Protein AF-A0A0X3BII7-F1 (afdb_monomer_lite)

InterPro domains:
  IPR012032 MJ0065 [PF09890] (14-103)

pLDDT: mean 83.47, std 16.11, range [38.41, 97.38]

Secondary structure (DSSP, 8-state):
-----PPPPP-----SSEEEEEE-S-GGGHHHHHT-TTEEEEEEESHHHHHHHHHHHHHHT--EEEEE-S-----S-----TT-EEEEESSS-HHHHHHHHHHHS-SEES-HHHHHHHHHHHTTTTEEEEEE-S--

Sequence (136 aa):
MIRSAPPRPGKVRVSRAGRVAVIDHCGHTLYQEIEDEEVCGVLAIGDDTTAVCGHICSHAGIPVFGVVDGDGDGIVEPGFAPGSVVVEVTYGRDDDLGREVAATRDLEASYWDEWVEETLRSLEGRVRVVVDRREG

Foldseek 3Di:
DDDDDQADAAPAPQDQFAFEAEAEPPCPCVVVQLPDSRHQAYEFFEPVRQQVSQRVVRNNLHAYEYEAQPPDPPPHHGHGHALHWYKHFPDDGSNVLSVVLVVPADRGGRGSNVSVVVSCVVCPPGIDIPDHRHDD

Radius of gyration: 13.78 Å; chains: 1; bounding box: 34×44×32 Å

Organism: NCBI:txid83986

Structure (mmCIF, N/CA/C/O backbone):
data_AF-A0A0X3BII7-F1
#
_entry.id   AF-A0A0X3BII7-F1
#
loop_
_atom_site.group_PDB
_atom_site.id
_atom_site.type_symbol
_atom_site.label_atom_id
_atom_site.label_alt_id
_atom_site.label_comp_id
_atom_site.label_asym_id
_atom_site.label_entity_id
_atom_site.label_seq_id
_atom_site.pdbx_PDB_ins_code
_atom_site.Cartn_x
_atom_site.Cartn_y
_atom_site.Cartn_z
_atom_site.occupancy
_atom_site.B_iso_or_equiv
_atom_site.auth_seq_id
_atom_site.auth_comp_id
_atom_site.auth_asym_id
_atom_site.auth_atom_id
_atom_site.pdbx_PDB_model_num
ATOM 1 N N . MET A 1 1 ? 14.358 -29.871 -6.835 1.00 40.56 1 MET A N 1
ATOM 2 C CA . MET A 1 1 ? 15.003 -28.820 -6.022 1.00 40.56 1 MET A CA 1
ATOM 3 C C . MET A 1 1 ? 14.605 -27.486 -6.625 1.00 40.56 1 MET A C 1
ATOM 5 O O . MET A 1 1 ? 15.121 -27.130 -7.677 1.00 40.56 1 MET A O 1
ATOM 9 N N . ILE A 1 2 ? 13.603 -26.826 -6.047 1.00 38.41 2 ILE A N 1
ATOM 10 C CA . ILE A 1 2 ? 13.169 -25.490 -6.475 1.00 38.41 2 ILE A CA 1
ATOM 11 C C . ILE A 1 2 ? 14.184 -24.512 -5.880 1.00 38.41 2 ILE A C 1
ATOM 13 O O . ILE A 1 2 ? 14.487 -24.591 -4.691 1.00 38.41 2 ILE A O 1
ATOM 17 N N . ARG A 1 3 ? 14.795 -23.668 -6.713 1.00 38.88 3 ARG A N 1
ATOM 18 C CA . ARG A 1 3 ? 15.723 -22.635 -6.243 1.00 38.88 3 ARG A CA 1
ATOM 19 C C . ARG A 1 3 ? 14.867 -21.491 -5.701 1.00 38.88 3 ARG A C 1
ATOM 21 O O . ARG A 1 3 ? 14.272 -20.790 -6.510 1.00 38.88 3 ARG A O 1
ATOM 28 N N . SER A 1 4 ? 14.801 -21.300 -4.383 1.00 44.28 4 SER A N 1
ATOM 29 C CA . SER A 1 4 ? 14.388 -20.005 -3.836 1.00 44.28 4 SER A CA 1
ATOM 30 C C . SER A 1 4 ? 15.631 -19.121 -3.784 1.00 44.28 4 SER A C 1
ATOM 32 O O . SER A 1 4 ? 16.661 -19.476 -3.208 1.00 44.28 4 SER A O 1
ATOM 34 N N . ALA A 1 5 ? 15.590 -18.013 -4.511 1.00 50.84 5 ALA A N 1
ATOM 35 C CA . ALA A 1 5 ? 16.586 -16.965 -4.409 1.00 50.84 5 ALA A CA 1
ATOM 36 C C . ALA A 1 5 ? 15.833 -15.725 -3.926 1.00 50.84 5 ALA A C 1
ATOM 38 O O . ALA A 1 5 ? 14.855 -15.352 -4.576 1.00 50.84 5 ALA A O 1
ATOM 39 N N . PRO A 1 6 ? 16.251 -15.101 -2.815 1.00 52.06 6 PRO A N 1
ATOM 40 C CA . PRO A 1 6 ? 15.658 -13.842 -2.402 1.00 52.06 6 PRO A CA 1
ATOM 41 C C . PRO A 1 6 ? 15.899 -12.795 -3.502 1.00 52.06 6 PRO A C 1
ATOM 43 O O . PRO A 1 6 ? 16.954 -12.832 -4.160 1.00 52.06 6 PRO A O 1
ATOM 46 N N . PRO A 1 7 ? 14.943 -11.882 -3.738 1.00 48.09 7 PRO A N 1
ATOM 47 C CA . PRO A 1 7 ? 15.084 -10.881 -4.781 1.00 48.09 7 PRO A CA 1
ATOM 48 C C . PRO A 1 7 ? 16.316 -10.011 -4.505 1.00 48.09 7 PRO A C 1
ATOM 50 O O . PRO A 1 7 ? 16.582 -9.591 -3.378 1.00 48.09 7 PRO A O 1
ATOM 53 N N . ARG A 1 8 ? 17.126 -9.788 -5.546 1.00 49.34 8 ARG A N 1
ATOM 54 C CA . ARG A 1 8 ? 18.294 -8.901 -5.482 1.00 49.34 8 ARG A CA 1
ATOM 55 C C . ARG A 1 8 ? 17.860 -7.484 -5.860 1.00 49.34 8 ARG A C 1
ATOM 57 O O . ARG A 1 8 ? 17.232 -7.353 -6.906 1.00 49.34 8 ARG A O 1
ATOM 64 N N . PRO A 1 9 ? 18.218 -6.447 -5.088 1.00 49.50 9 PRO A N 1
ATOM 65 C CA . PRO A 1 9 ? 17.867 -5.079 -5.444 1.00 49.50 9 PRO A CA 1
ATOM 66 C C . PRO A 1 9 ? 18.580 -4.659 -6.736 1.00 49.50 9 PRO A C 1
ATOM 68 O O . PRO A 1 9 ? 19.806 -4.776 -6.849 1.00 49.50 9 PRO A O 1
ATOM 71 N N . GLY A 1 10 ? 17.811 -4.195 -7.723 1.00 47.12 10 GLY A N 1
ATOM 72 C CA . GLY A 1 10 ? 18.329 -3.569 -8.936 1.00 47.12 10 GLY A CA 1
ATOM 73 C C . GLY A 1 10 ? 18.846 -2.153 -8.670 1.00 47.12 10 GLY A C 1
ATOM 74 O O . GLY A 1 10 ? 18.526 -1.522 -7.668 1.00 47.12 10 GLY A O 1
ATOM 75 N N . LYS A 1 11 ? 19.683 -1.636 -9.577 1.00 44.28 11 LYS A N 1
ATOM 76 C CA . LYS A 1 11 ? 20.279 -0.285 -9.501 1.00 44.28 11 LYS A CA 1
ATOM 77 C C . LYS A 1 11 ? 19.359 0.821 -10.048 1.00 44.28 11 LYS A C 1
ATOM 79 O O . LYS A 1 11 ? 19.864 1.826 -10.549 1.00 44.28 11 LYS A O 1
ATOM 84 N N . VAL A 1 12 ? 18.043 0.636 -10.033 1.00 49.62 12 VAL A N 1
ATOM 85 C CA . VAL A 1 12 ? 17.119 1.632 -10.589 1.00 49.62 12 VAL A CA 1
ATOM 86 C C . VAL A 1 12 ? 16.775 2.637 -9.495 1.00 49.62 12 VAL A C 1
ATOM 88 O O . VAL A 1 12 ? 16.384 2.287 -8.385 1.00 49.62 12 VAL A O 1
ATOM 91 N N . ARG A 1 13 ? 17.043 3.907 -9.790 1.00 53.66 13 ARG A N 1
ATOM 92 C CA . ARG A 1 13 ? 16.837 5.035 -8.888 1.00 53.66 13 ARG A CA 1
ATOM 93 C C . ARG A 1 13 ? 15.402 5.503 -9.103 1.00 53.66 13 ARG A C 1
ATOM 95 O O . ARG A 1 13 ? 15.171 6.358 -9.947 1.00 53.66 13 ARG A O 1
ATOM 102 N N . VAL A 1 14 ? 14.463 4.867 -8.411 1.00 60.72 14 VAL A N 1
ATOM 103 C CA . VAL A 1 14 ? 13.032 5.181 -8.524 1.00 60.72 14 VAL A CA 1
ATOM 104 C C . VAL A 1 14 ? 12.803 6.636 -8.128 1.00 60.72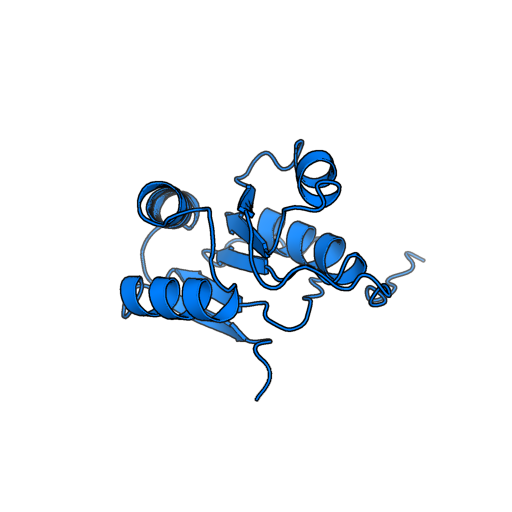 14 VAL A C 1
ATOM 106 O O . VAL A 1 14 ? 13.392 7.124 -7.154 1.00 60.72 14 VAL A O 1
ATOM 109 N N . SER A 1 15 ? 12.008 7.346 -8.930 1.00 68.44 15 SER A N 1
ATOM 110 C CA . SER A 1 15 ? 11.603 8.709 -8.610 1.00 68.44 15 SER A CA 1
ATOM 111 C C . SER A 1 15 ? 10.846 8.691 -7.287 1.00 68.44 15 SER A C 1
ATOM 113 O O . SER A 1 15 ? 9.960 7.871 -7.085 1.00 68.44 15 SER A O 1
ATOM 115 N N . ARG A 1 16 ? 11.187 9.590 -6.361 1.00 80.75 16 ARG A N 1
ATOM 116 C CA . ARG A 1 16 ? 10.463 9.687 -5.084 1.00 80.75 16 ARG A CA 1
ATOM 117 C C . ARG A 1 16 ? 9.105 10.378 -5.228 1.00 80.75 16 ARG A C 1
ATOM 119 O O . ARG A 1 16 ? 8.372 10.426 -4.254 1.00 80.75 16 ARG A O 1
ATOM 126 N N . ALA A 1 17 ? 8.804 10.910 -6.408 1.00 87.56 17 ALA A N 1
ATOM 127 C CA . ALA A 1 17 ? 7.589 11.634 -6.755 1.00 87.56 17 ALA A CA 1
ATOM 128 C C . ALA A 1 17 ? 7.064 11.137 -8.105 1.00 87.56 17 ALA A C 1
ATOM 130 O O . ALA A 1 17 ? 7.864 10.752 -8.961 1.00 87.56 17 ALA A O 1
ATOM 131 N N . GLY A 1 18 ? 5.756 11.180 -8.306 1.00 90.50 18 GLY A N 1
ATOM 132 C CA . GLY A 1 18 ? 5.099 10.744 -9.530 1.00 90.50 18 GLY A CA 1
ATOM 133 C C . GLY A 1 18 ? 3.886 9.878 -9.236 1.00 90.50 18 GLY A C 1
ATOM 134 O O . GLY A 1 18 ? 3.332 9.891 -8.134 1.00 90.50 18 GLY A O 1
ATOM 135 N N . ARG A 1 19 ? 3.495 9.086 -10.221 1.00 92.25 19 ARG A N 1
ATOM 136 C CA . ARG A 1 19 ? 2.277 8.297 -10.175 1.00 92.25 19 ARG A CA 1
ATOM 137 C C . ARG A 1 19 ? 2.390 7.126 -9.193 1.00 92.25 19 ARG A C 1
ATOM 139 O O . ARG A 1 19 ? 3.407 6.435 -9.128 1.00 92.25 19 ARG A O 1
ATOM 146 N N . VAL A 1 20 ? 1.319 6.869 -8.452 1.00 92.69 20 VAL A N 1
ATOM 147 C CA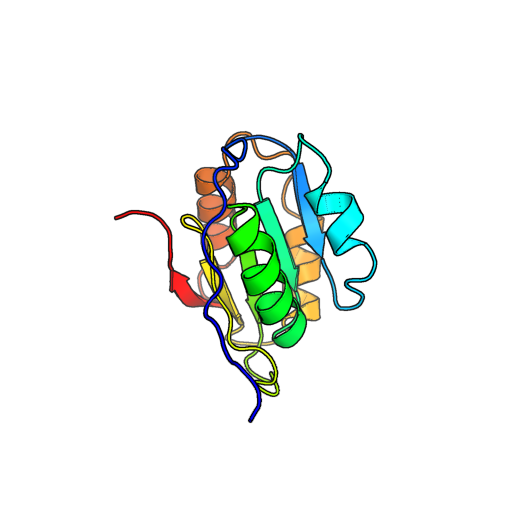 . VAL A 1 20 ? 1.107 5.664 -7.647 1.00 92.69 20 VAL A CA 1
ATOM 148 C C . VAL A 1 20 ? 0.286 4.685 -8.478 1.00 92.69 20 VAL A C 1
ATOM 150 O O . VAL A 1 20 ? -0.888 4.923 -8.771 1.00 92.69 20 VAL A O 1
ATOM 153 N N . ALA A 1 21 ? 0.898 3.575 -8.883 1.00 92.19 21 ALA A N 1
ATOM 154 C CA . ALA A 1 21 ? 0.199 2.541 -9.637 1.00 92.19 21 ALA A CA 1
ATOM 155 C C . ALA A 1 21 ? -0.678 1.703 -8.699 1.00 92.19 21 ALA A C 1
ATOM 157 O O . ALA A 1 21 ? -0.217 1.256 -7.651 1.00 92.19 21 ALA A O 1
ATOM 158 N N . VAL A 1 22 ? -1.935 1.465 -9.075 1.00 92.44 22 VAL A N 1
ATOM 159 C CA . VAL A 1 22 ? -2.862 0.635 -8.294 1.00 92.44 22 VAL A CA 1
ATOM 160 C C . VAL A 1 22 ? -2.963 -0.740 -8.931 1.00 92.44 22 VAL A C 1
ATOM 162 O O . VAL A 1 22 ? -3.333 -0.863 -10.098 1.00 92.44 22 VAL A O 1
ATOM 165 N N . ILE A 1 23 ? -2.662 -1.769 -8.147 1.00 90.50 23 ILE A N 1
ATOM 166 C CA . ILE A 1 23 ? -2.724 -3.165 -8.560 1.00 90.50 23 ILE A CA 1
ATOM 167 C C . ILE A 1 23 ? -3.712 -3.875 -7.637 1.00 90.50 23 ILE A C 1
ATOM 169 O O . ILE A 1 23 ? -3.383 -4.272 -6.521 1.00 90.50 23 ILE A O 1
ATOM 173 N N . ASP A 1 24 ? -4.944 -3.989 -8.124 1.00 85.75 24 ASP A N 1
ATOM 174 C CA . ASP A 1 24 ? -6.007 -4.817 -7.546 1.00 85.75 24 ASP A CA 1
ATOM 175 C C . ASP A 1 24 ? -5.941 -6.223 -8.177 1.00 85.75 24 ASP A C 1
ATOM 177 O O . ASP A 1 24 ? -5.379 -6.358 -9.266 1.00 85.75 24 ASP A O 1
ATOM 181 N N . HIS A 1 25 ? -6.512 -7.227 -7.500 1.00 65.50 25 HIS A N 1
ATOM 182 C CA . HIS A 1 25 ? -6.678 -8.680 -7.731 1.00 65.50 25 HIS A CA 1
ATOM 183 C C . HIS A 1 25 ? -6.397 -9.283 -9.137 1.00 65.50 25 HIS A C 1
ATOM 185 O O . HIS A 1 25 ? -6.099 -10.467 -9.274 1.00 65.50 25 HIS A O 1
ATOM 191 N N . CYS A 1 26 ? -6.453 -8.503 -10.214 1.00 61.53 26 CYS A N 1
ATOM 192 C CA . CYS A 1 26 ? -6.022 -8.854 -11.564 1.00 61.53 26 CYS A CA 1
ATOM 193 C C . CYS A 1 26 ? -4.692 -8.164 -11.946 1.00 61.53 26 CYS A C 1
ATOM 195 O O . CYS A 1 26 ? -4.686 -7.267 -12.788 1.00 61.53 26 CYS A O 1
ATOM 197 N N . GLY A 1 27 ? -3.552 -8.638 -11.431 1.00 55.62 27 GLY A N 1
ATOM 198 C CA . GLY A 1 27 ? -2.200 -8.086 -11.673 1.00 55.62 27 GLY A CA 1
ATOM 199 C C . GLY A 1 27 ? -1.634 -8.159 -13.108 1.00 55.62 27 GLY A C 1
ATOM 200 O O . GLY A 1 27 ? -0.423 -8.078 -13.302 1.00 55.62 27 GLY A O 1
ATOM 201 N N . HIS A 1 28 ? -2.472 -8.320 -14.134 1.00 58.16 28 HIS A N 1
ATOM 202 C CA . HIS A 1 28 ? -2.061 -8.440 -15.539 1.00 58.16 28 HIS A CA 1
ATOM 203 C C . HIS A 1 28 ? -1.439 -7.162 -16.133 1.00 58.16 28 HIS A C 1
ATOM 205 O O . HIS A 1 28 ? -0.753 -7.246 -17.150 1.00 58.16 28 HIS A O 1
ATOM 211 N N . THR A 1 29 ? -1.639 -6.002 -15.503 1.00 59.66 29 THR A N 1
ATOM 212 C CA . THR A 1 29 ? -1.059 -4.711 -15.917 1.00 59.66 29 THR A CA 1
ATOM 213 C C . THR A 1 29 ? 0.241 -4.367 -15.189 1.00 59.66 29 THR A C 1
ATOM 215 O O . THR A 1 29 ? 0.919 -3.426 -15.585 1.00 59.66 29 THR A O 1
ATOM 218 N N . LEU A 1 30 ? 0.642 -5.150 -14.177 1.00 64.94 30 LEU A N 1
ATOM 219 C CA . LEU A 1 30 ? 1.765 -4.838 -13.284 1.00 64.94 30 LEU A CA 1
ATOM 220 C C . LEU A 1 30 ? 3.057 -4.482 -14.033 1.00 64.94 30 LEU A C 1
ATOM 222 O O . LEU A 1 30 ? 3.708 -3.497 -13.712 1.00 64.94 30 LEU A O 1
ATOM 226 N N . TYR A 1 31 ? 3.416 -5.258 -15.057 1.00 59.19 31 TYR A N 1
ATOM 227 C CA . TYR A 1 31 ? 4.631 -5.003 -15.834 1.00 59.19 31 TYR A CA 1
ATOM 228 C C . TYR A 1 31 ? 4.551 -3.731 -16.684 1.00 59.19 31 TYR A C 1
ATOM 230 O O . TYR A 1 31 ? 5.558 -3.054 -16.835 1.00 59.19 31 TYR A O 1
ATOM 238 N N . GLN A 1 32 ? 3.371 -3.390 -17.207 1.00 61.97 32 GLN A N 1
ATOM 239 C CA . GLN A 1 32 ? 3.182 -2.176 -18.009 1.00 61.97 32 GLN A CA 1
ATOM 240 C C . GLN A 1 32 ? 3.280 -0.919 -17.145 1.00 61.97 32 GLN A C 1
ATOM 242 O O . GLN A 1 32 ? 3.825 0.081 -17.589 1.00 61.97 32 GLN A O 1
ATOM 247 N N . GLU A 1 33 ? 2.785 -0.994 -15.910 1.00 66.81 33 GLU A N 1
ATOM 248 C CA . GLU A 1 33 ? 2.845 0.112 -14.955 1.00 66.81 33 GLU A CA 1
ATOM 249 C C . GLU A 1 33 ? 4.260 0.299 -14.386 1.00 66.81 33 GLU A C 1
ATOM 251 O O . GLU A 1 33 ? 4.725 1.418 -14.238 1.00 66.81 33 GLU A O 1
ATOM 256 N N . ILE A 1 34 ? 4.983 -0.790 -14.102 1.00 67.12 34 ILE A N 1
ATOM 257 C CA . ILE A 1 34 ? 6.348 -0.732 -13.541 1.00 67.12 34 ILE A CA 1
ATOM 258 C C . ILE A 1 34 ? 7.395 -0.261 -14.567 1.00 67.12 34 ILE A C 1
ATOM 260 O O . ILE A 1 34 ? 8.457 0.224 -14.179 1.00 67.12 34 ILE A O 1
ATOM 264 N N . GLU A 1 35 ? 7.132 -0.430 -15.865 1.00 67.06 35 GLU A N 1
ATOM 265 C CA . GLU A 1 35 ? 8.011 0.053 -16.940 1.00 67.06 35 GLU A CA 1
ATOM 266 C C . GLU A 1 35 ? 7.851 1.556 -17.224 1.00 67.06 35 GLU A C 1
ATOM 268 O O . GLU A 1 35 ? 8.670 2.122 -17.950 1.00 67.06 35 GLU A O 1
ATOM 273 N N . ASP A 1 36 ? 6.838 2.205 -16.646 1.00 67.62 36 ASP A N 1
ATOM 274 C CA . ASP A 1 36 ? 6.632 3.645 -16.761 1.00 67.62 36 ASP A CA 1
ATOM 275 C C . ASP A 1 36 ? 7.590 4.405 -15.824 1.00 67.62 36 ASP A C 1
ATOM 277 O O . ASP A 1 36 ? 7.603 4.205 -14.606 1.00 67.62 36 ASP A O 1
ATOM 281 N N . GLU A 1 37 ? 8.414 5.292 -16.395 1.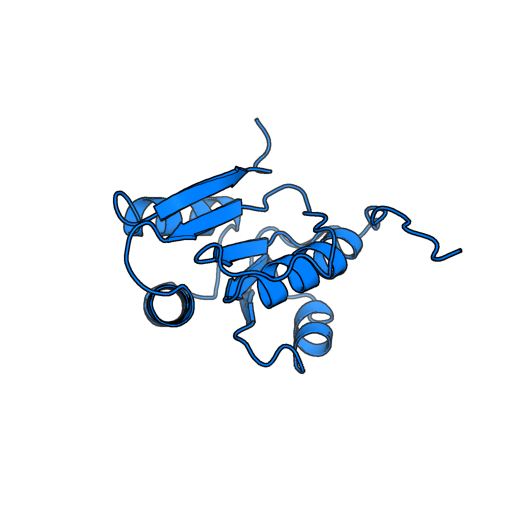00 65.69 37 GLU A N 1
ATOM 282 C CA . GLU A 1 37 ? 9.410 6.076 -15.652 1.00 65.69 37 GLU A CA 1
ATOM 283 C C . GLU A 1 37 ? 8.776 7.069 -14.657 1.00 65.69 37 GLU A C 1
ATOM 285 O O . GLU A 1 37 ? 9.479 7.596 -13.790 1.00 65.69 37 GLU A O 1
ATOM 290 N N . GLU A 1 38 ? 7.464 7.313 -14.750 1.00 81.38 38 GLU A N 1
ATOM 291 C CA . GLU A 1 38 ? 6.731 8.222 -13.865 1.00 81.38 38 GLU A CA 1
ATOM 292 C C . GLU A 1 38 ? 6.207 7.549 -12.585 1.00 81.38 38 GLU A C 1
ATOM 294 O O . GLU A 1 38 ? 5.728 8.248 -11.690 1.00 81.38 38 GLU A O 1
ATOM 299 N N . VAL A 1 39 ? 6.316 6.221 -12.440 1.00 87.38 39 VAL A N 1
ATOM 300 C CA . VAL A 1 39 ? 5.818 5.522 -11.245 1.00 87.38 39 VAL A CA 1
ATOM 301 C C . VAL A 1 39 ? 6.781 5.663 -10.064 1.00 87.38 39 VAL A C 1
ATOM 303 O O . VAL A 1 39 ? 7.943 5.255 -10.113 1.00 87.38 39 VAL A O 1
ATOM 306 N N . CYS A 1 40 ? 6.271 6.211 -8.959 1.00 91.62 40 CYS A N 1
ATOM 307 C CA . CYS A 1 40 ? 7.029 6.404 -7.721 1.00 91.62 40 CYS A CA 1
ATOM 308 C C . CYS A 1 40 ? 6.774 5.321 -6.661 1.00 91.62 40 CYS A C 1
ATOM 310 O O . CYS A 1 40 ? 7.577 5.155 -5.741 1.00 91.62 40 CYS A O 1
ATOM 312 N N . GLY A 1 41 ? 5.682 4.564 -6.796 1.00 93.00 41 GLY A N 1
ATOM 313 C CA . GLY A 1 41 ? 5.296 3.505 -5.869 1.00 93.00 41 GLY A CA 1
ATOM 314 C C . GLY A 1 41 ? 4.051 2.748 -6.323 1.00 93.00 41 GLY A C 1
ATOM 315 O O . GLY A 1 41 ? 3.362 3.152 -7.261 1.00 93.00 41 GLY A O 1
ATOM 316 N N . VAL A 1 42 ? 3.765 1.631 -5.657 1.00 94.44 42 VAL A N 1
ATOM 317 C CA . VAL A 1 42 ? 2.630 0.755 -5.982 1.00 94.44 42 VAL A CA 1
ATOM 318 C C . VAL A 1 42 ? 1.705 0.615 -4.779 1.00 94.44 42 VAL A C 1
ATOM 320 O O . VAL A 1 42 ? 2.152 0.218 -3.708 1.00 94.44 42 VAL A O 1
ATOM 323 N N . LEU A 1 43 ? 0.412 0.872 -4.964 1.00 95.81 43 LEU A N 1
ATOM 324 C CA . LEU A 1 43 ? -0.651 0.427 -4.066 1.00 95.81 43 LEU A CA 1
ATOM 325 C C . LEU A 1 43 ? -1.091 -0.979 -4.495 1.00 95.81 43 LEU A C 1
ATOM 327 O O . LEU A 1 43 ? -1.698 -1.138 -5.553 1.00 95.81 43 LEU A O 1
ATOM 331 N N . ALA A 1 44 ? -0.783 -1.990 -3.685 1.00 95.06 44 ALA A N 1
ATOM 332 C CA . ALA A 1 44 ? -1.178 -3.375 -3.929 1.00 95.06 44 ALA A CA 1
ATOM 333 C C . ALA A 1 44 ? -2.328 -3.779 -2.999 1.00 95.06 44 ALA A C 1
ATOM 335 O O . ALA A 1 44 ? -2.295 -3.472 -1.807 1.00 95.06 44 ALA A O 1
ATOM 336 N N . ILE A 1 45 ? -3.335 -4.459 -3.546 1.00 94.44 45 ILE A N 1
ATOM 337 C CA . ILE A 1 45 ? -4.541 -4.883 -2.824 1.00 94.44 45 ILE A CA 1
ATOM 338 C C . ILE A 1 45 ? -4.697 -6.394 -2.997 1.00 94.44 45 ILE A C 1
ATOM 340 O O . ILE A 1 45 ? -4.649 -6.892 -4.128 1.00 94.44 45 ILE A O 1
ATOM 344 N N . GLY A 1 46 ? -4.843 -7.120 -1.892 1.00 92.81 46 GLY A N 1
ATOM 345 C CA . GLY A 1 46 ? -4.787 -8.580 -1.875 1.00 92.81 46 GLY A CA 1
ATOM 346 C C . GLY A 1 46 ? -3.510 -9.074 -1.207 1.00 92.81 46 GLY A C 1
ATOM 347 O O . GLY A 1 46 ? -2.423 -8.586 -1.538 1.00 92.81 46 GLY A O 1
ATOM 348 N N . ASP A 1 47 ? -3.605 -10.087 -0.351 1.00 92.25 47 ASP A N 1
ATOM 349 C CA . ASP A 1 47 ? -2.456 -10.794 0.229 1.00 92.25 47 ASP A CA 1
ATOM 350 C C . ASP A 1 47 ? -1.473 -11.298 -0.850 1.00 92.25 47 ASP A C 1
ATOM 352 O O . ASP A 1 47 ? -0.299 -10.902 -0.883 1.00 92.25 47 ASP A O 1
ATOM 356 N N . ASP A 1 48 ? -1.961 -12.107 -1.794 1.00 90.19 48 ASP A N 1
ATOM 357 C CA . ASP A 1 48 ? -1.130 -12.698 -2.853 1.00 90.19 48 ASP A CA 1
ATOM 358 C C . ASP A 1 48 ? -0.626 -11.638 -3.840 1.00 90.19 48 ASP A C 1
ATOM 360 O O . ASP A 1 48 ? 0.541 -11.647 -4.251 1.00 90.19 48 ASP A O 1
ATOM 364 N N . THR A 1 49 ? -1.488 -10.677 -4.187 1.00 90.38 49 THR A N 1
ATOM 365 C CA . THR A 1 49 ? -1.129 -9.533 -5.034 1.00 90.38 49 THR A CA 1
ATOM 366 C C . THR A 1 49 ? 0.004 -8.738 -4.399 1.00 90.38 49 THR A C 1
ATOM 368 O O . THR A 1 49 ? 0.980 -8.412 -5.074 1.00 90.38 49 THR A O 1
ATOM 371 N N . THR A 1 50 ? -0.084 -8.460 -3.098 1.00 93.50 50 THR A N 1
ATOM 372 C CA . THR A 1 50 ? 0.931 -7.725 -2.340 1.00 93.50 50 THR A CA 1
ATOM 373 C C . THR A 1 50 ? 2.242 -8.498 -2.288 1.00 93.50 50 THR A C 1
ATOM 375 O O . THR A 1 50 ? 3.306 -7.904 -2.484 1.00 93.50 50 THR A O 1
ATOM 378 N N . ALA A 1 51 ? 2.197 -9.818 -2.091 1.00 92.12 51 ALA A N 1
ATOM 379 C CA . ALA A 1 51 ? 3.398 -10.646 -2.075 1.00 92.12 51 ALA A CA 1
ATOM 380 C C . ALA A 1 51 ? 4.122 -10.653 -3.434 1.00 92.12 51 ALA A C 1
ATOM 382 O O . ALA A 1 51 ? 5.344 -10.461 -3.497 1.00 92.12 51 ALA A O 1
ATOM 383 N N . VAL A 1 52 ? 3.368 -10.805 -4.528 1.00 90.50 52 VAL A N 1
ATOM 384 C CA . VAL A 1 52 ? 3.885 -10.756 -5.906 1.00 90.50 52 VAL A CA 1
ATOM 385 C C . VAL A 1 52 ? 4.420 -9.365 -6.251 1.00 90.50 52 VAL A C 1
ATOM 387 O O . VAL A 1 52 ? 5.548 -9.252 -6.744 1.00 90.50 52 VAL A O 1
ATOM 390 N N . CYS A 1 53 ? 3.652 -8.309 -5.964 1.00 91.25 53 CYS A N 1
ATOM 391 C CA . CYS A 1 53 ? 4.051 -6.925 -6.217 1.00 91.25 53 CYS A CA 1
ATOM 392 C C . CYS A 1 53 ? 5.315 -6.580 -5.446 1.00 91.25 53 CYS A C 1
ATOM 394 O O . CYS A 1 53 ? 6.247 -6.061 -6.047 1.00 91.25 53 CYS A O 1
ATOM 396 N N . GLY A 1 54 ? 5.390 -6.930 -4.159 1.00 91.69 54 GLY A N 1
ATOM 397 C CA . GLY A 1 54 ? 6.605 -6.779 -3.368 1.00 91.69 54 GLY A CA 1
ATOM 398 C C . GLY A 1 54 ? 7.789 -7.411 -4.090 1.00 91.69 54 GLY A C 1
ATOM 399 O O . GLY A 1 54 ? 8.751 -6.719 -4.436 1.00 91.69 54 GLY A O 1
ATOM 400 N N . HIS A 1 55 ? 7.703 -8.712 -4.381 1.00 89.44 55 HIS A N 1
ATOM 401 C CA . HIS A 1 55 ? 8.809 -9.451 -4.982 1.00 89.44 55 HIS A CA 1
ATOM 402 C C . HIS A 1 55 ? 9.297 -8.813 -6.293 1.00 89.44 55 HIS A C 1
ATOM 404 O O . HIS A 1 55 ? 10.499 -8.592 -6.455 1.00 89.44 55 HIS A O 1
ATOM 410 N N . ILE A 1 56 ? 8.384 -8.469 -7.205 1.00 87.94 56 ILE A N 1
ATOM 411 C CA . ILE A 1 56 ? 8.720 -7.864 -8.502 1.00 87.94 56 ILE A CA 1
ATOM 412 C C . ILE A 1 56 ? 9.265 -6.439 -8.320 1.00 87.94 56 ILE A C 1
ATOM 414 O O . ILE A 1 56 ? 10.352 -6.127 -8.814 1.00 87.94 56 ILE A O 1
ATOM 418 N N . CYS A 1 57 ? 8.565 -5.591 -7.563 1.00 89.50 57 CYS A N 1
ATOM 419 C CA . CYS A 1 57 ? 8.929 -4.187 -7.356 1.00 89.50 57 CYS A CA 1
ATOM 420 C C . CYS A 1 57 ? 10.255 -4.040 -6.603 1.00 89.50 57 CYS A C 1
ATOM 422 O O . CYS A 1 57 ? 11.032 -3.133 -6.895 1.00 89.50 57 CYS A O 1
ATOM 424 N N . SER A 1 58 ? 10.590 -4.977 -5.711 1.00 89.94 58 SER A N 1
ATOM 425 C CA . SER A 1 58 ? 11.884 -4.996 -5.018 1.00 89.94 58 SER A CA 1
ATOM 426 C C . SER A 1 58 ? 13.078 -5.117 -5.970 1.00 89.94 58 SER A C 1
ATOM 428 O O . SER A 1 58 ? 14.154 -4.588 -5.681 1.00 89.94 58 SER A O 1
ATOM 430 N N . HIS A 1 59 ? 12.891 -5.747 -7.136 1.00 84.38 59 HIS A N 1
ATOM 431 C CA . HIS A 1 59 ? 13.918 -5.813 -8.173 1.00 84.38 59 HIS A CA 1
ATOM 432 C C . HIS A 1 59 ? 14.094 -4.466 -8.884 1.00 84.38 59 HIS A C 1
ATOM 434 O O . HIS A 1 59 ? 15.219 -4.084 -9.203 1.00 84.38 59 HIS A O 1
ATOM 440 N N . ALA A 1 60 ? 12.997 -3.735 -9.089 1.00 83.12 60 ALA A N 1
ATOM 441 C CA . ALA A 1 60 ? 12.987 -2.393 -9.668 1.00 83.12 60 ALA A CA 1
ATOM 442 C C . ALA A 1 60 ? 13.315 -1.286 -8.645 1.00 83.12 60 ALA A C 1
ATOM 444 O O . ALA A 1 60 ? 13.527 -0.143 -9.030 1.00 83.12 60 ALA A O 1
ATOM 445 N N . GLY A 1 61 ? 13.382 -1.612 -7.350 1.00 87.25 61 GLY A N 1
ATOM 446 C CA . GLY A 1 61 ? 13.566 -0.636 -6.274 1.00 87.25 61 GLY A CA 1
ATOM 447 C C . GLY A 1 61 ? 12.321 0.208 -5.983 1.00 87.25 61 GLY A C 1
ATOM 448 O O . GLY A 1 61 ? 12.444 1.228 -5.312 1.00 87.25 61 GLY A O 1
ATOM 449 N N . ILE A 1 62 ? 11.150 -0.193 -6.491 1.00 90.88 62 ILE A N 1
ATOM 450 C CA . ILE A 1 62 ? 9.889 0.540 -6.335 1.00 90.88 62 ILE A CA 1
ATOM 451 C C . ILE A 1 62 ? 9.240 0.122 -5.008 1.00 90.88 62 ILE A C 1
ATOM 453 O O . ILE A 1 62 ? 9.095 -1.081 -4.759 1.00 90.88 62 ILE A O 1
ATOM 457 N N . PRO A 1 63 ? 8.876 1.070 -4.131 1.00 94.56 63 PRO A N 1
ATOM 458 C CA . PRO A 1 63 ? 8.209 0.751 -2.880 1.00 94.56 63 PRO A CA 1
ATOM 459 C C . PRO A 1 63 ? 6.752 0.334 -3.101 1.00 94.56 63 PRO A C 1
ATOM 461 O O . PRO A 1 63 ? 6.081 0.791 -4.026 1.00 94.56 63 PRO A O 1
ATOM 464 N N . VAL A 1 64 ? 6.261 -0.534 -2.218 1.00 95.56 64 VAL A N 1
ATOM 465 C CA . VAL A 1 64 ? 4.880 -1.029 -2.236 1.00 95.56 64 VAL A CA 1
ATOM 466 C C . VAL A 1 64 ? 4.168 -0.609 -0.956 1.00 95.56 64 VAL A C 1
ATOM 468 O O . VAL A 1 64 ? 4.691 -0.830 0.135 1.00 95.56 64 VAL A O 1
ATOM 471 N N . PHE A 1 65 ? 2.974 -0.039 -1.088 1.00 97.31 65 PHE A N 1
ATOM 472 C CA . PHE A 1 65 ? 1.982 0.061 -0.027 1.00 97.31 65 PHE A CA 1
ATOM 473 C C . PHE A 1 65 ? 0.970 -1.074 -0.205 1.00 97.31 65 PHE A C 1
ATOM 475 O O . PHE A 1 65 ? 0.141 -1.031 -1.110 1.00 97.31 65 PHE A O 1
ATOM 482 N N . GLY A 1 66 ? 1.078 -2.122 0.606 1.00 96.69 66 GLY A N 1
ATOM 483 C CA . GLY A 1 66 ? 0.204 -3.294 0.538 1.00 96.69 66 GLY A CA 1
ATOM 484 C C . GLY A 1 66 ? -0.971 -3.192 1.502 1.00 96.69 66 GLY A C 1
ATOM 485 O O . GLY A 1 66 ? -0.764 -2.858 2.669 1.00 96.69 66 GLY A O 1
ATOM 486 N N . VAL A 1 67 ? -2.173 -3.521 1.039 1.00 96.56 67 VAL A N 1
ATOM 487 C CA . VAL A 1 67 ? -3.375 -3.697 1.864 1.00 96.56 67 VAL A CA 1
ATOM 488 C C . VAL A 1 67 ? -3.760 -5.172 1.815 1.00 96.56 67 VAL A C 1
ATOM 490 O O . VAL A 1 67 ? -3.993 -5.699 0.729 1.00 96.56 67 VAL A O 1
ATOM 493 N N . VAL A 1 68 ? -3.781 -5.817 2.982 1.00 95.56 68 VAL A N 1
ATOM 494 C CA . VAL A 1 68 ? -4.005 -7.266 3.146 1.00 95.56 68 VAL A CA 1
ATOM 495 C C . VAL A 1 68 ? -5.007 -7.532 4.269 1.00 95.56 68 VAL A C 1
ATOM 497 O O . VAL A 1 68 ? -5.151 -6.690 5.160 1.00 95.56 68 VAL A O 1
ATOM 500 N N . ASP A 1 69 ? -5.689 -8.672 4.270 1.00 94.44 69 ASP A N 1
ATOM 501 C CA . ASP A 1 69 ? -6.558 -9.087 5.386 1.00 94.44 69 ASP A CA 1
ATOM 502 C C . ASP A 1 69 ? -6.087 -10.373 6.089 1.00 94.44 69 ASP A C 1
ATOM 504 O O . ASP A 1 69 ? -6.635 -10.755 7.129 1.00 94.44 69 ASP A O 1
ATOM 508 N N . GLY A 1 70 ? -4.982 -10.955 5.610 1.00 90.31 70 GLY A N 1
ATOM 509 C CA . GLY A 1 70 ? -4.287 -12.060 6.260 1.00 90.31 70 GLY A CA 1
ATOM 510 C C . GLY A 1 70 ? -4.795 -13.437 5.842 1.00 90.31 70 GLY A C 1
ATOM 511 O O . GLY A 1 70 ? -4.472 -14.422 6.518 1.00 90.31 70 GLY A O 1
ATOM 512 N N . ASP A 1 71 ? -5.590 -13.524 4.773 1.00 89.12 71 ASP A N 1
ATOM 513 C CA . ASP A 1 71 ? -6.100 -14.780 4.222 1.00 89.12 71 ASP A CA 1
ATOM 514 C C . ASP A 1 71 ? -5.194 -15.424 3.152 1.00 89.12 71 ASP A C 1
ATOM 516 O O . ASP A 1 71 ? -5.530 -16.487 2.620 1.00 89.12 71 ASP A O 1
ATOM 520 N N . GLY A 1 72 ? -4.015 -14.837 2.906 1.00 82.81 72 GLY A N 1
ATOM 521 C CA . GLY A 1 72 ? -3.057 -15.289 1.899 1.00 82.81 72 GLY A CA 1
ATOM 522 C C . GLY A 1 72 ? -2.597 -16.739 2.051 1.00 82.81 72 GLY A C 1
ATOM 523 O O . GLY A 1 72 ? -2.443 -17.278 3.153 1.00 82.81 72 GLY A O 1
ATOM 524 N N . ASP A 1 73 ? -2.297 -17.377 0.919 1.00 80.38 73 ASP A N 1
ATOM 525 C CA . ASP A 1 73 ? -1.934 -18.798 0.873 1.00 80.38 73 ASP A CA 1
ATOM 526 C C . ASP A 1 73 ? -0.424 -19.071 1.043 1.00 80.38 73 ASP A C 1
ATOM 528 O O . ASP A 1 73 ? -0.000 -20.217 1.235 1.00 80.38 73 ASP A O 1
ATOM 532 N N . GLY A 1 74 ? 0.393 -18.012 1.020 1.00 73.88 74 GLY A N 1
ATOM 533 C CA . GLY A 1 74 ? 1.836 -18.064 1.252 1.00 73.88 74 GLY A CA 1
ATOM 534 C C . GLY A 1 74 ? 2.651 -18.653 0.096 1.00 73.88 74 GLY A C 1
ATOM 535 O O . GLY A 1 74 ? 3.781 -19.096 0.321 1.00 73.88 74 GLY A O 1
ATOM 536 N N . ILE A 1 75 ? 2.122 -18.674 -1.135 1.00 73.00 75 ILE A N 1
ATOM 537 C CA . ILE A 1 75 ? 2.828 -19.220 -2.309 1.00 73.00 75 ILE A CA 1
ATOM 538 C C . ILE A 1 75 ? 4.111 -18.444 -2.642 1.00 73.00 75 ILE A C 1
ATOM 540 O O . ILE A 1 75 ? 5.100 -19.039 -3.088 1.00 73.00 75 ILE A O 1
ATOM 544 N N . VAL A 1 76 ? 4.119 -17.125 -2.441 1.00 71.12 76 VAL A N 1
ATOM 545 C CA . VAL A 1 76 ? 5.256 -16.256 -2.769 1.00 71.12 76 VAL A CA 1
ATOM 546 C C . VAL A 1 76 ? 5.875 -15.711 -1.492 1.00 71.12 76 VAL A C 1
ATOM 548 O O . VAL A 1 76 ? 5.213 -15.031 -0.718 1.00 71.12 76 VAL A O 1
ATOM 551 N N . GLU A 1 77 ? 7.172 -15.961 -1.291 1.00 76.50 77 GLU A N 1
ATOM 552 C CA . GLU A 1 77 ? 7.932 -15.295 -0.231 1.00 76.50 77 GLU A CA 1
ATOM 553 C C . GLU A 1 77 ? 8.155 -13.824 -0.632 1.00 76.50 77 GLU A C 1
ATOM 555 O O . GLU A 1 77 ? 8.850 -13.553 -1.627 1.00 76.50 77 GLU A O 1
ATOM 560 N N . PRO A 1 78 ? 7.558 -12.860 0.093 1.00 77.25 78 PRO A N 1
ATOM 561 C CA . PRO A 1 78 ? 7.616 -11.470 -0.311 1.00 77.25 78 PRO A CA 1
ATOM 562 C C . PRO A 1 78 ? 9.007 -10.887 -0.041 1.00 77.25 78 PRO A C 1
ATOM 564 O O . PRO A 1 78 ? 9.615 -11.106 1.007 1.00 77.25 78 PRO A O 1
ATOM 567 N N . GLY A 1 79 ? 9.506 -10.089 -0.982 1.00 87.12 79 GLY A N 1
ATOM 568 C CA . GLY A 1 79 ? 10.643 -9.194 -0.764 1.00 87.12 79 GLY A CA 1
ATOM 569 C C . GLY A 1 79 ? 10.178 -7.770 -0.999 1.00 87.12 79 GLY A C 1
ATOM 570 O O . GLY A 1 79 ? 9.468 -7.544 -1.955 1.00 87.12 79 GLY A O 1
ATOM 571 N N . PHE A 1 80 ? 10.536 -6.810 -0.154 1.00 92.12 80 PHE A N 1
ATOM 572 C CA . PHE A 1 80 ? 10.049 -5.433 -0.284 1.00 92.12 80 PHE A CA 1
ATOM 573 C C . PHE A 1 80 ? 11.213 -4.462 -0.476 1.00 92.12 80 PHE A C 1
ATOM 575 O O . PHE A 1 80 ? 12.249 -4.604 0.180 1.00 92.12 80 PHE A O 1
ATOM 582 N N . ALA A 1 81 ? 11.042 -3.476 -1.361 1.00 91.75 81 ALA A N 1
ATOM 583 C CA . ALA A 1 81 ? 11.997 -2.379 -1.509 1.00 91.75 81 ALA A CA 1
ATOM 584 C C . ALA A 1 81 ? 11.992 -1.474 -0.257 1.00 91.75 81 ALA A C 1
ATOM 586 O O . ALA A 1 81 ? 10.974 -1.410 0.446 1.00 91.75 81 ALA A O 1
ATOM 587 N N . PRO A 1 82 ? 13.084 -0.739 0.023 1.00 92.12 82 PRO A N 1
ATOM 588 C CA . PRO A 1 82 ? 13.056 0.363 0.986 1.00 92.12 82 PRO A CA 1
ATOM 589 C C . PRO A 1 82 ? 11.899 1.333 0.698 1.00 92.12 82 PRO A C 1
ATOM 591 O O . PRO A 1 82 ? 11.583 1.580 -0.461 1.00 92.12 82 PRO A O 1
ATOM 594 N N . GLY A 1 83 ? 11.257 1.850 1.746 1.00 92.75 83 GLY A N 1
ATOM 595 C CA . GLY A 1 83 ? 10.059 2.697 1.650 1.00 92.75 83 GLY A CA 1
ATOM 596 C C . GLY A 1 83 ? 8.730 1.935 1.576 1.00 92.75 83 GLY A C 1
ATOM 597 O O . GLY A 1 83 ? 7.675 2.553 1.677 1.00 92.75 83 GLY A O 1
ATOM 598 N N . SER A 1 84 ? 8.746 0.605 1.434 1.00 96.12 84 SER A N 1
ATOM 599 C CA . SER A 1 84 ? 7.510 -0.193 1.406 1.00 96.12 84 SER A CA 1
ATOM 600 C C . SER A 1 84 ? 6.850 -0.296 2.784 1.00 96.12 84 SER A C 1
ATOM 602 O O . SER A 1 84 ? 7.533 -0.414 3.804 1.00 96.12 84 SER A O 1
ATOM 604 N N . VAL A 1 85 ? 5.522 -0.349 2.807 1.00 97.31 85 VAL A N 1
ATOM 605 C CA . VAL A 1 85 ? 4.702 -0.575 4.002 1.00 97.31 85 VAL A CA 1
ATOM 606 C C . VAL A 1 85 ? 3.604 -1.573 3.654 1.00 97.31 85 VAL A C 1
ATOM 608 O O . VAL A 1 85 ? 2.992 -1.469 2.602 1.00 97.31 85 VAL A O 1
ATOM 611 N N . VAL A 1 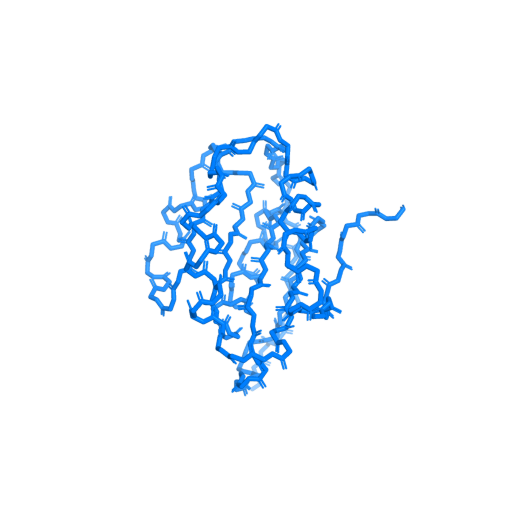86 ? 3.327 -2.537 4.527 1.00 97.25 86 VAL A N 1
ATOM 612 C CA . VAL A 1 86 ? 2.149 -3.406 4.389 1.00 97.25 86 VAL A CA 1
ATOM 613 C C . VAL A 1 86 ? 1.286 -3.246 5.621 1.00 97.25 86 VAL A C 1
ATOM 615 O O . VAL A 1 86 ? 1.780 -3.343 6.751 1.00 97.25 86 VAL A O 1
ATOM 618 N N . VAL A 1 87 ? 0.003 -2.997 5.390 1.00 97.38 87 VAL A N 1
ATOM 619 C CA . VAL A 1 87 ? -1.015 -2.864 6.420 1.00 97.38 87 VAL A CA 1
ATOM 620 C C . VAL A 1 87 ? -2.004 -4.014 6.329 1.00 97.38 87 VAL A C 1
ATOM 622 O O . VAL A 1 87 ? -2.509 -4.326 5.256 1.00 97.38 87 VAL A O 1
ATOM 625 N N . GLU A 1 88 ? -2.287 -4.626 7.472 1.00 97.00 88 GLU A N 1
ATOM 626 C CA . GLU A 1 88 ? -3.334 -5.629 7.604 1.00 97.00 88 GLU A CA 1
ATOM 627 C C . GLU A 1 88 ? -4.602 -4.980 8.164 1.00 97.00 88 GLU A C 1
ATOM 629 O O . GLU A 1 88 ? -4.553 -4.271 9.179 1.00 97.00 88 GLU A O 1
ATOM 634 N N . VAL A 1 89 ? -5.733 -5.213 7.503 1.00 95.44 89 VAL A N 1
ATOM 635 C CA . VAL A 1 89 ? -7.049 -4.719 7.910 1.00 95.44 89 VAL A CA 1
ATOM 636 C C . VAL A 1 89 ? -7.468 -5.377 9.226 1.00 95.44 89 VAL A C 1
ATOM 638 O O . VAL A 1 89 ? -7.478 -6.595 9.354 1.00 95.44 89 VAL A O 1
ATOM 641 N N . THR A 1 90 ? -7.837 -4.583 10.238 1.00 93.62 90 THR A N 1
ATOM 642 C CA . THR A 1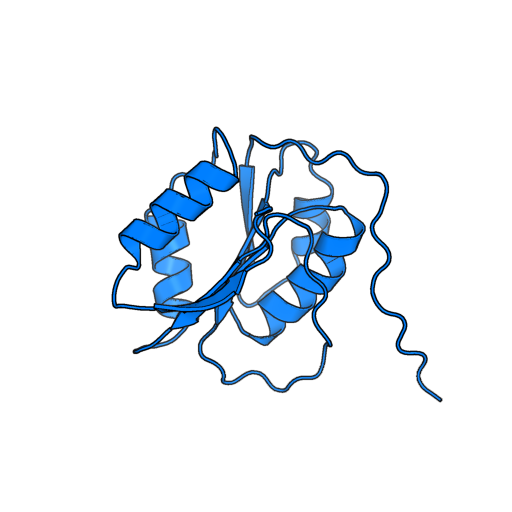 90 ? -8.280 -5.131 11.538 1.00 93.62 90 THR A CA 1
ATOM 643 C C . THR A 1 90 ? -9.752 -5.542 11.536 1.00 93.62 90 THR A C 1
ATOM 645 O O . THR A 1 90 ? -10.176 -6.329 12.385 1.00 93.62 90 THR A O 1
ATOM 648 N N . TYR A 1 91 ? -10.539 -4.994 10.606 1.00 87.00 91 TYR A N 1
ATOM 649 C CA . TYR A 1 91 ? -11.948 -5.313 10.405 1.00 87.00 91 TYR A CA 1
ATOM 650 C C . TYR A 1 91 ? -12.387 -5.028 8.961 1.00 87.00 91 TYR A C 1
ATOM 652 O O . TYR A 1 91 ? -12.322 -3.883 8.514 1.00 87.00 91 TYR A O 1
ATOM 660 N N . GLY A 1 92 ? -12.898 -6.045 8.262 1.00 88.25 92 GLY A N 1
ATOM 661 C CA . GLY A 1 92 ? -13.329 -5.950 6.862 1.00 88.25 92 GLY A CA 1
ATOM 662 C C . GLY A 1 92 ? -12.463 -6.803 5.939 1.00 88.25 92 GLY A C 1
ATOM 663 O O . GLY A 1 92 ? -11.820 -7.732 6.415 1.00 88.25 92 GLY A O 1
ATOM 664 N N . ARG A 1 93 ? -12.491 -6.489 4.640 1.00 91.12 93 ARG A N 1
ATOM 665 C CA . ARG A 1 93 ? -11.657 -7.106 3.598 1.00 91.12 93 ARG A CA 1
ATOM 666 C C . ARG A 1 93 ? -10.689 -6.085 3.023 1.00 91.12 93 ARG A C 1
ATOM 668 O O . ARG A 1 93 ? -10.999 -4.887 2.994 1.00 91.12 93 ARG A O 1
ATOM 675 N N . ASP A 1 94 ? -9.553 -6.556 2.541 1.00 90.19 94 ASP A N 1
ATOM 676 C CA . ASP A 1 94 ? -8.567 -5.720 1.862 1.00 90.19 94 ASP A CA 1
ATOM 677 C C . ASP A 1 94 ? -9.092 -5.109 0.558 1.00 90.19 94 ASP A C 1
ATOM 679 O O . ASP A 1 94 ? -8.821 -3.941 0.308 1.00 90.19 94 ASP A O 1
ATOM 683 N N . ASP A 1 95 ? -9.923 -5.822 -0.204 1.00 89.69 95 ASP A N 1
ATOM 684 C CA . ASP A 1 95 ? -10.590 -5.342 -1.418 1.00 89.69 95 ASP A CA 1
ATOM 685 C C . ASP A 1 95 ? -11.368 -4.041 -1.172 1.00 89.69 95 ASP A C 1
ATOM 687 O O . ASP A 1 95 ? -11.295 -3.083 -1.948 1.00 89.69 95 ASP A O 1
ATOM 691 N N . ASP A 1 96 ? -12.145 -4.012 -0.087 1.00 92.44 96 ASP A N 1
ATOM 692 C CA . ASP A 1 96 ? -13.000 -2.878 0.251 1.00 92.44 96 ASP A CA 1
ATOM 693 C C . ASP A 1 96 ? -12.143 -1.680 0.673 1.00 92.44 96 ASP A C 1
ATOM 695 O O . ASP A 1 96 ? -12.332 -0.564 0.179 1.00 92.44 96 ASP A O 1
ATOM 699 N N . LEU A 1 97 ? -11.165 -1.916 1.555 1.00 93.62 97 LEU A N 1
ATOM 700 C CA . LEU A 1 97 ? -10.292 -0.858 2.052 1.00 93.62 97 LEU A CA 1
ATOM 701 C C . LEU A 1 97 ? -9.332 -0.344 0.974 1.00 93.62 97 LEU A C 1
ATOM 703 O O . LEU A 1 97 ? -9.119 0.858 0.848 1.00 93.62 97 LEU A O 1
ATOM 707 N N . GLY A 1 98 ? -8.765 -1.242 0.180 1.00 92.44 98 GLY A N 1
ATOM 708 C CA . GLY A 1 98 ? -7.844 -0.932 -0.902 1.00 92.44 98 GLY A CA 1
ATOM 709 C C . GLY A 1 98 ? -8.505 -0.077 -1.978 1.00 92.44 98 GLY A C 1
ATOM 710 O O . GLY A 1 98 ? -7.939 0.937 -2.392 1.00 92.44 98 GLY A O 1
ATOM 711 N N . ARG A 1 99 ? -9.741 -0.414 -2.378 1.00 92.38 99 ARG A N 1
ATOM 712 C CA . ARG A 1 99 ? -10.527 0.414 -3.311 1.00 92.38 99 ARG A CA 1
ATOM 713 C C . ARG A 1 99 ? -10.900 1.764 -2.713 1.00 92.38 99 ARG A C 1
ATOM 715 O O . ARG A 1 99 ? -10.896 2.759 -3.434 1.00 92.38 99 ARG A O 1
ATOM 722 N N . GLU A 1 100 ? -11.188 1.826 -1.414 1.00 94.06 100 GLU A N 1
ATOM 723 C CA . GLU A 1 100 ? -11.411 3.094 -0.714 1.00 94.06 100 GLU A CA 1
ATOM 724 C C . GLU A 1 100 ? -10.160 3.986 -0.763 1.00 94.06 100 GLU A C 1
ATOM 726 O O . GLU A 1 100 ? -10.260 5.162 -1.116 1.00 94.06 100 GLU A O 1
ATOM 731 N N . VAL A 1 101 ? -8.976 3.435 -0.479 1.00 93.94 101 VAL A N 1
ATOM 732 C CA . VAL A 1 101 ? -7.701 4.167 -0.573 1.00 93.94 101 VAL A CA 1
ATOM 733 C C . VAL A 1 101 ? -7.476 4.662 -2.003 1.00 93.94 101 VAL A C 1
ATOM 735 O O . VAL A 1 101 ? -7.252 5.855 -2.204 1.00 93.94 101 VAL A O 1
ATOM 738 N N . ALA A 1 102 ? -7.625 3.787 -3.001 1.00 92.94 102 ALA A N 1
ATOM 739 C CA . ALA A 1 102 ? -7.457 4.141 -4.411 1.00 92.94 102 ALA A CA 1
ATOM 740 C C . ALA A 1 102 ? -8.435 5.237 -4.882 1.00 92.94 102 ALA A C 1
ATOM 742 O O . ALA A 1 102 ? -8.093 6.032 -5.752 1.00 92.94 102 ALA A O 1
ATOM 743 N N . ALA A 1 103 ? -9.644 5.298 -4.314 1.00 91.56 103 ALA A N 1
ATOM 744 C CA . ALA A 1 103 ? -10.656 6.292 -4.672 1.00 91.56 103 ALA A CA 1
ATOM 745 C C . ALA A 1 103 ? -10.511 7.633 -3.929 1.00 91.56 103 ALA A C 1
ATOM 747 O O . ALA A 1 103 ? -11.041 8.645 -4.387 1.00 91.56 103 ALA A O 1
ATOM 748 N N . THR A 1 104 ? -9.862 7.648 -2.761 1.00 92.06 104 THR A N 1
ATOM 749 C CA . THR A 1 104 ? -9.823 8.818 -1.862 1.00 92.06 104 THR A CA 1
ATOM 750 C C . THR A 1 104 ? -8.459 9.493 -1.773 1.00 92.06 104 THR A C 1
ATOM 752 O O . THR A 1 104 ? -8.366 10.608 -1.243 1.00 92.06 104 THR A O 1
ATOM 755 N N . ARG A 1 105 ? -7.385 8.831 -2.208 1.00 92.69 105 ARG A N 1
ATOM 756 C CA . ARG A 1 105 ? -6.037 9.407 -2.290 1.00 92.69 105 ARG A CA 1
ATOM 757 C C . ARG A 1 105 ? -5.775 9.959 -3.682 1.00 92.69 105 ARG A C 1
ATOM 759 O O . ARG A 1 105 ? -6.301 9.456 -4.669 1.00 92.69 105 ARG A O 1
ATOM 766 N N . ASP A 1 106 ? -4.955 11.002 -3.735 1.00 92.06 106 ASP A N 1
ATOM 767 C CA . ASP A 1 106 ? -4.375 11.452 -4.993 1.00 92.06 106 ASP A CA 1
ATOM 768 C C . ASP A 1 106 ? -3.330 10.422 -5.429 1.00 92.06 106 ASP A C 1
ATOM 770 O O . ASP A 1 106 ? -2.480 10.035 -4.628 1.00 92.06 106 ASP A O 1
ATOM 774 N N . LEU A 1 107 ? -3.425 9.933 -6.662 1.00 92.19 107 LEU A N 1
ATOM 775 C CA . LEU A 1 107 ? -2.470 8.970 -7.208 1.00 92.19 107 LEU A CA 1
ATOM 776 C C . LEU A 1 107 ? -1.281 9.667 -7.878 1.00 92.19 107 LEU A C 1
ATOM 778 O O . LEU A 1 107 ? -0.407 8.982 -8.387 1.00 92.19 107 LEU A O 1
ATOM 782 N N . GLU A 1 108 ? -1.210 10.997 -7.842 1.00 91.62 108 GLU A N 1
ATOM 783 C CA . GLU A 1 108 ? -0.027 11.779 -8.200 1.00 91.62 108 GLU A CA 1
ATOM 784 C C . GLU A 1 108 ? 0.698 12.233 -6.925 1.00 91.62 108 GLU A C 1
ATOM 786 O O . GLU A 1 108 ? 0.440 13.296 -6.357 1.00 91.62 108 GLU A O 1
ATOM 791 N N . ALA A 1 109 ? 1.618 11.404 -6.432 1.00 88.62 109 ALA A N 1
ATOM 792 C CA . ALA A 1 109 ? 2.335 11.685 -5.198 1.00 88.62 109 ALA A CA 1
ATOM 793 C C . ALA A 1 109 ? 3.463 12.699 -5.432 1.00 88.62 109 ALA A C 1
ATOM 795 O O . ALA A 1 109 ? 4.410 12.454 -6.179 1.00 88.62 109 ALA A O 1
ATOM 796 N N . SER A 1 110 ? 3.428 13.818 -4.703 1.00 88.88 110 SER A N 1
ATOM 797 C CA . SER A 1 110 ? 4.569 14.747 -4.647 1.00 88.88 110 SER A CA 1
ATOM 798 C C . SER A 1 110 ? 5.788 14.114 -3.975 1.00 88.88 110 SER A C 1
ATOM 800 O O . SER A 1 110 ? 6.924 14.436 -4.323 1.00 88.88 110 SER A O 1
ATOM 802 N N . TYR A 1 111 ? 5.558 13.210 -3.019 1.00 91.38 111 TYR A N 1
ATOM 803 C CA . TYR A 1 111 ? 6.592 12.390 -2.410 1.00 91.38 111 TYR A CA 1
ATOM 804 C C . TYR A 1 111 ? 5.995 11.093 -1.845 1.00 91.38 111 TYR A C 1
ATOM 806 O O . TYR A 1 111 ? 4.990 11.136 -1.136 1.00 91.38 111 TYR A O 1
ATOM 814 N N . TRP A 1 112 ? 6.615 9.946 -2.126 1.00 93.56 112 TRP A N 1
ATOM 815 C CA . TRP A 1 112 ? 6.117 8.632 -1.705 1.00 93.56 112 TRP A CA 1
ATOM 816 C C . TRP A 1 112 ? 5.930 8.530 -0.188 1.00 93.56 112 TRP A C 1
ATOM 818 O O . TRP A 1 112 ? 4.864 8.132 0.274 1.00 93.56 112 TRP A O 1
ATOM 828 N N . ASP A 1 113 ? 6.932 8.932 0.600 1.00 92.88 113 ASP A N 1
ATOM 829 C CA . ASP A 1 113 ? 6.862 8.783 2.060 1.00 92.88 113 ASP A CA 1
ATOM 830 C C . ASP A 1 113 ? 5.731 9.635 2.664 1.00 92.88 113 ASP A C 1
ATOM 832 O O . ASP A 1 113 ? 5.064 9.202 3.601 1.00 92.88 113 ASP A O 1
ATOM 836 N N . GLU A 1 114 ? 5.467 10.816 2.093 1.00 93.44 114 GLU A N 1
ATOM 837 C CA . GLU A 1 114 ? 4.364 11.688 2.510 1.00 93.44 114 GLU A CA 1
ATOM 838 C C . GLU A 1 114 ? 3.014 11.054 2.165 1.00 93.44 114 GLU A C 1
ATOM 840 O O . GLU A 1 114 ? 2.148 10.950 3.033 1.00 93.44 114 GLU A O 1
ATOM 845 N N . TRP A 1 115 ? 2.870 10.531 0.943 1.00 95.81 115 TRP A N 1
ATOM 846 C CA . TRP A 1 115 ? 1.672 9.804 0.521 1.00 95.81 115 TRP A CA 1
ATOM 847 C C . TRP A 1 115 ? 1.374 8.611 1.443 1.00 95.81 115 TRP A C 1
ATOM 849 O O . TRP A 1 115 ? 0.229 8.396 1.853 1.00 95.81 115 TRP A O 1
ATOM 859 N N . VAL A 1 116 ? 2.411 7.861 1.832 1.00 96.19 116 VAL A N 1
ATOM 860 C CA . VAL A 1 116 ? 2.301 6.750 2.786 1.00 96.19 116 VAL A CA 1
ATOM 861 C C . VAL A 1 116 ? 1.885 7.246 4.169 1.00 96.19 116 VAL A C 1
ATOM 863 O O . VAL A 1 116 ? 0.978 6.671 4.771 1.00 96.19 116 VAL A O 1
ATOM 866 N N . GLU A 1 117 ? 2.508 8.303 4.695 1.00 95.44 117 GLU A N 1
ATOM 867 C CA . GLU A 1 117 ? 2.150 8.861 6.003 1.00 95.44 117 GLU A CA 1
ATOM 868 C C . GLU A 1 117 ? 0.703 9.354 6.057 1.00 95.44 117 GLU A C 1
ATOM 870 O O . GLU A 1 117 ? -0.016 9.060 7.014 1.00 95.44 117 GLU A O 1
ATOM 875 N N . GLU A 1 118 ? 0.257 10.088 5.042 1.00 96.00 118 GLU A N 1
ATOM 876 C CA . GLU A 1 118 ? -1.115 10.586 4.955 1.00 96.00 118 GLU A CA 1
ATOM 877 C C . GLU A 1 118 ? -2.127 9.451 4.822 1.00 96.00 118 GLU A C 1
ATOM 879 O O . GLU A 1 118 ? -3.188 9.477 5.458 1.00 96.00 118 GLU A O 1
ATOM 884 N N . THR A 1 119 ? -1.785 8.423 4.046 1.00 96.56 119 THR A N 1
ATOM 885 C CA . THR A 1 119 ? -2.604 7.218 3.920 1.00 96.56 119 THR A CA 1
ATOM 886 C C . THR A 1 119 ? -2.701 6.500 5.263 1.00 96.56 119 THR A C 1
ATOM 888 O O . THR A 1 119 ? -3.810 6.246 5.731 1.00 96.56 119 THR A O 1
ATOM 891 N N . LEU A 1 120 ? -1.587 6.280 5.967 1.00 96.50 120 LEU A N 1
ATOM 892 C CA . LEU A 1 120 ? -1.591 5.675 7.304 1.00 96.50 120 LEU A CA 1
ATOM 893 C C . LEU A 1 120 ? -2.418 6.481 8.313 1.00 96.50 120 LEU A C 1
ATOM 895 O O . LEU A 1 120 ? -3.187 5.888 9.066 1.00 96.50 120 LEU A O 1
ATOM 899 N N . ARG A 1 121 ? -2.319 7.817 8.304 1.00 96.19 121 ARG A N 1
ATOM 900 C CA . ARG A 1 121 ? -3.146 8.687 9.160 1.00 96.19 121 ARG A CA 1
ATOM 901 C C . ARG A 1 121 ? -4.636 8.534 8.855 1.00 96.19 121 ARG A C 1
ATOM 903 O O . ARG A 1 121 ? -5.445 8.521 9.774 1.00 96.19 121 ARG A O 1
ATOM 910 N N . SER A 1 122 ? -5.013 8.385 7.584 1.00 95.00 122 SER A N 1
ATOM 911 C CA . SER A 1 122 ? -6.418 8.166 7.201 1.00 95.00 122 SER A CA 1
ATOM 912 C C . SER A 1 122 ? -6.962 6.787 7.594 1.00 95.00 122 SER A C 1
ATOM 914 O O . SER A 1 122 ? -8.170 6.619 7.753 1.00 95.00 122 SER A O 1
ATOM 916 N N . LEU A 1 123 ? -6.068 5.813 7.783 1.00 94.69 123 LEU A N 1
ATOM 917 C CA . LEU A 1 123 ? -6.388 4.434 8.147 1.00 94.69 123 LEU A CA 1
ATOM 918 C C . LEU A 1 123 ? -6.239 4.153 9.651 1.00 94.69 123 LEU A C 1
ATOM 920 O O . LEU A 1 123 ? -6.400 3.008 10.084 1.00 94.69 123 LEU A O 1
ATOM 924 N N . GLU A 1 124 ? -5.938 5.171 10.460 1.00 93.38 124 GLU A N 1
ATOM 925 C CA . GLU A 1 124 ? -5.708 5.019 11.896 1.00 93.38 124 GLU A CA 1
ATOM 926 C C . GLU A 1 124 ? -6.888 4.306 12.584 1.00 93.38 124 GLU A C 1
ATOM 928 O O . GLU A 1 124 ? -8.059 4.633 12.391 1.00 93.38 124 GLU A O 1
ATOM 933 N N . GLY A 1 125 ? -6.574 3.272 13.369 1.00 93.12 125 GLY A N 1
ATOM 934 C CA . GLY A 1 125 ? -7.565 2.447 14.067 1.00 93.12 125 GLY A CA 1
ATOM 935 C C . GLY A 1 125 ? -8.272 1.387 13.210 1.00 93.12 125 GLY A C 1
ATOM 936 O O . GLY A 1 125 ? -8.958 0.536 13.773 1.0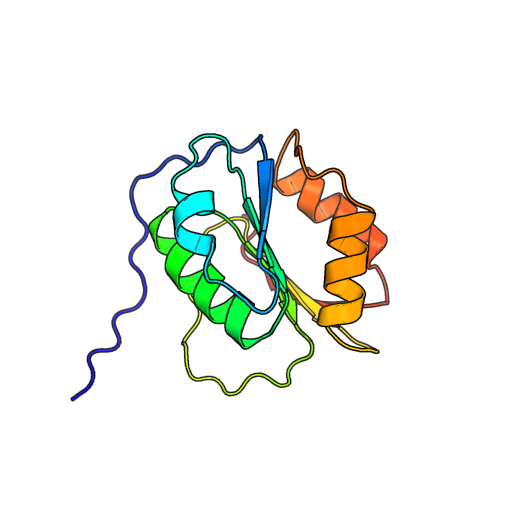0 93.12 125 GLY A O 1
ATOM 937 N N . ARG A 1 126 ? -8.088 1.387 11.882 1.00 95.12 126 ARG A N 1
ATOM 938 C CA . ARG A 1 126 ? -8.677 0.400 10.949 1.00 95.12 126 ARG A CA 1
ATOM 939 C C . ARG A 1 126 ? -7.683 -0.648 10.454 1.00 95.12 126 ARG A C 1
ATOM 941 O O . ARG A 1 126 ? -8.090 -1.662 9.893 1.00 95.12 126 ARG A O 1
ATOM 948 N N . VAL A 1 127 ? -6.390 -0.396 10.639 1.00 96.44 127 VAL A N 1
ATOM 949 C CA . VAL A 1 127 ? -5.313 -1.271 10.169 1.00 96.44 127 VAL A CA 1
ATOM 950 C C . VAL A 1 127 ? -4.209 -1.418 11.211 1.00 96.44 127 VAL A C 1
ATOM 952 O O . VAL A 1 127 ? -4.056 -0.578 12.101 1.00 96.44 127 VAL A O 1
ATOM 955 N N . ARG A 1 128 ? -3.402 -2.470 11.071 1.00 96.38 128 ARG A N 1
ATOM 956 C CA . ARG A 1 128 ? -2.101 -2.606 11.735 1.00 96.38 128 ARG A CA 1
ATOM 957 C C . ARG A 1 128 ? -0.994 -2.670 10.693 1.00 96.38 128 ARG A C 1
ATOM 959 O O . ARG A 1 128 ? -1.145 -3.329 9.674 1.00 96.38 128 ARG A O 1
ATOM 966 N N . VAL A 1 129 ? 0.139 -2.033 10.958 1.00 96.56 129 VAL A N 1
ATOM 967 C CA . VAL A 1 129 ? 1.325 -2.195 10.107 1.00 96.56 129 VAL A CA 1
ATOM 968 C C . VAL A 1 129 ? 1.955 -3.557 10.408 1.00 96.56 129 VAL A C 1
ATOM 970 O O . VAL A 1 129 ? 2.310 -3.827 11.556 1.00 96.56 129 VAL A O 1
ATOM 973 N N . VAL A 1 130 ? 2.081 -4.409 9.390 1.00 95.25 130 VAL A N 1
ATOM 974 C CA . VAL A 1 130 ? 2.703 -5.746 9.488 1.00 95.25 130 VAL A CA 1
ATOM 975 C C . VAL A 1 130 ? 4.076 -5.806 8.822 1.00 95.25 130 VAL A C 1
ATOM 977 O O . VAL A 1 130 ? 4.914 -6.620 9.204 1.00 95.25 130 VAL A O 1
ATOM 980 N N . VAL A 1 131 ? 4.345 -4.901 7.878 1.00 94.94 131 VAL A N 1
ATOM 981 C CA . VAL A 1 131 ? 5.676 -4.677 7.306 1.00 94.94 131 VAL A CA 1
ATOM 982 C C . VAL A 1 131 ? 5.946 -3.183 7.284 1.00 94.94 131 VAL A C 1
ATOM 984 O O . VAL A 1 131 ? 5.139 -2.417 6.767 1.00 94.94 131 VAL A O 1
ATOM 987 N N . ASP A 1 132 ? 7.108 -2.782 7.790 1.00 94.94 132 ASP A N 1
ATOM 988 C CA . ASP A 1 132 ? 7.600 -1.412 7.685 1.00 94.94 132 ASP A CA 1
ATOM 989 C C . ASP A 1 132 ? 9.049 -1.432 7.189 1.00 94.94 132 ASP A C 1
ATOM 991 O O . ASP A 1 132 ? 9.939 -1.997 7.833 1.00 94.94 132 ASP A O 1
ATOM 995 N N . ARG A 1 133 ? 9.272 -0.887 5.993 1.00 93.56 133 ARG A N 1
ATOM 996 C CA . ARG A 1 133 ? 10.591 -0.740 5.360 1.00 93.56 133 ARG A CA 1
ATOM 997 C C . ARG A 1 133 ? 10.943 0.719 5.109 1.00 93.56 133 ARG A C 1
ATOM 999 O O . ARG A 1 133 ? 11.892 0.977 4.365 1.00 93.56 133 ARG A O 1
ATOM 1006 N N . ARG A 1 134 ? 10.202 1.665 5.687 1.00 89.31 134 ARG A N 1
ATOM 1007 C CA . ARG A 1 134 ? 10.609 3.072 5.698 1.00 89.31 134 ARG A CA 1
ATOM 1008 C C . ARG A 1 134 ? 11.941 3.159 6.446 1.00 89.31 134 ARG A C 1
ATOM 1010 O O . ARG A 1 134 ? 12.120 2.480 7.458 1.00 89.31 134 ARG A O 1
ATOM 1017 N N . GLU A 1 135 ? 12.916 3.875 5.888 1.00 69.62 135 GLU A N 1
ATOM 1018 C CA . GLU A 1 135 ? 14.219 4.029 6.547 1.00 69.62 135 GLU A CA 1
ATOM 1019 C C . GLU A 1 135 ? 14.010 4.657 7.937 1.00 69.62 135 GLU A C 1
ATOM 1021 O O . GLU A 1 135 ? 13.225 5.594 8.081 1.00 69.62 135 GLU A O 1
ATOM 1026 N N . GLY A 1 136 ? 14.670 4.096 8.954 1.00 45.75 136 GLY A N 1
ATOM 1027 C CA . GLY A 1 136 ? 14.762 4.687 10.292 1.00 45.75 136 GLY A CA 1
ATOM 1028 C C . GLY A 1 136 ? 15.937 5.643 10.410 1.00 45.75 136 GLY A C 1
ATOM 1029 O O . GLY A 1 136 ? 16.934 5.437 9.679 1.00 45.75 136 GLY A O 1
#